Protein AF-A0A2U2J780-F1 (afdb_monomer_lite)

Sequence (118 aa):
MTWINRVLMIPFIITLMLGVIDFGFFYYSALIALLIGPFQFFSFLLTTMYYRKVKKINRGYLVIYGCLVIVYFVYSYLLIGVYELFDRIDLIRIIIWTTPVFLSFFWTYILESIKKEL

Radius of gyration: 15.49 Å; chains: 1; bounding box: 31×30×41 Å

Secondary structure (DSSP, 8-state):
-HHHHHHHHHHHHHHHHHHTT-THHHHHHHHHHHHHHHHHHHHHHHHHHTGGGS-HHHHHHHHHHHHHHHHHHHHHHIIIIIS-TTTT-HHHHHHHHHHHHHHHHHHHHHHHHHHTT-

pLDDT: mean 79.11, std 8.16, range [53.16, 92.44]

Structure (mmCIF, N/CA/C/O backbone):
data_AF-A0A2U2J780-F1
#
_entry.id   AF-A0A2U2J780-F1
#
loop_
_atom_site.group_PDB
_atom_site.id
_atom_site.type_symbol
_atom_site.label_atom_id
_atom_site.label_alt_id
_atom_site.label_comp_id
_atom_site.label_asym_id
_atom_site.label_entity_id
_atom_site.label_seq_id
_a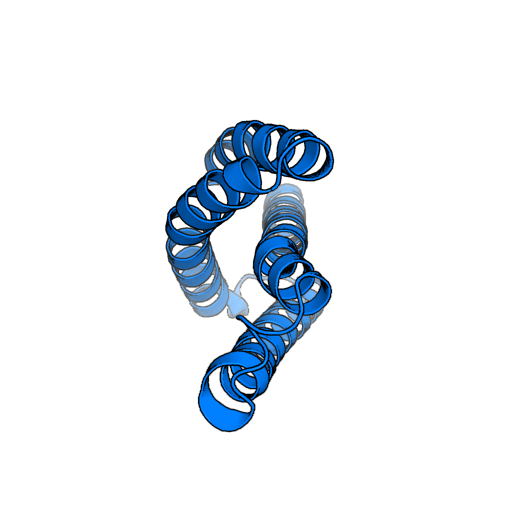tom_site.pdbx_PDB_ins_code
_atom_site.Cartn_x
_atom_site.Cartn_y
_atom_site.Cartn_z
_atom_site.occupancy
_atom_sit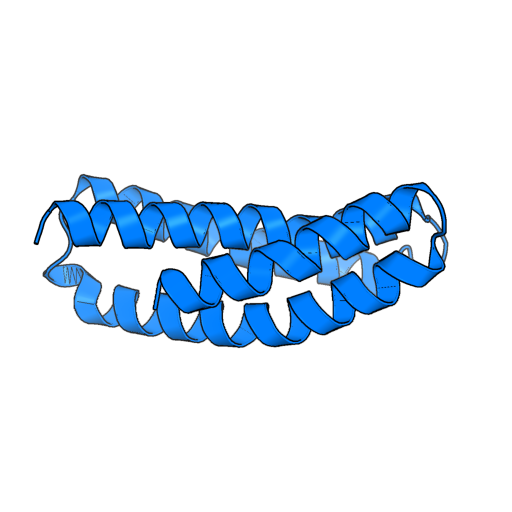e.B_iso_or_equiv
_atom_site.auth_seq_id
_atom_site.auth_comp_id
_atom_site.auth_asym_id
_atom_site.auth_atom_id
_atom_site.pdbx_PDB_model_num
ATOM 1 N N . MET A 1 1 ? 0.678 6.146 15.978 1.00 53.59 1 MET A N 1
ATOM 2 C CA . MET A 1 1 ? 0.443 5.225 14.844 1.00 53.59 1 MET A CA 1
ATOM 3 C C . MET A 1 1 ? -0.096 5.965 13.619 1.00 53.59 1 MET A C 1
ATOM 5 O O . MET A 1 1 ? 0.673 6.159 12.693 1.00 53.59 1 MET A O 1
ATOM 9 N N . THR A 1 2 ? -1.332 6.483 13.613 1.00 60.22 2 THR A N 1
ATOM 10 C CA . THR A 1 2 ? -1.925 7.155 12.426 1.00 60.22 2 THR A CA 1
ATOM 11 C C . THR A 1 2 ? -1.195 8.427 11.973 1.00 60.22 2 THR A C 1
ATOM 13 O O . THR A 1 2 ? -1.074 8.672 10.778 1.00 60.22 2 THR A O 1
ATOM 16 N N . TRP A 1 3 ? -0.644 9.208 12.907 1.00 59.62 3 TRP A N 1
ATOM 17 C CA . TRP A 1 3 ? 0.143 10.410 12.591 1.00 59.62 3 TRP A CA 1
ATOM 18 C C . TRP A 1 3 ? 1.436 10.107 11.820 1.00 59.62 3 TRP A C 1
ATOM 20 O O . TRP A 1 3 ? 1.782 10.851 10.913 1.00 59.62 3 TRP A O 1
ATOM 30 N N . ILE A 1 4 ? 2.106 8.991 12.129 1.00 62.84 4 ILE A N 1
ATOM 31 C CA . ILE A 1 4 ? 3.339 8.569 11.441 1.00 62.84 4 ILE A CA 1
ATOM 32 C C . ILE A 1 4 ? 3.018 8.187 9.993 1.00 62.84 4 ILE A C 1
ATOM 34 O O . ILE A 1 4 ? 3.686 8.663 9.083 1.00 62.84 4 ILE A O 1
ATOM 38 N N . ASN A 1 5 ? 1.934 7.432 9.768 1.00 65.38 5 ASN A N 1
ATOM 39 C CA . ASN A 1 5 ? 1.464 7.134 8.412 1.00 65.38 5 ASN A CA 1
ATOM 40 C C . ASN A 1 5 ? 1.116 8.410 7.634 1.00 65.38 5 ASN A C 1
ATOM 42 O O . ASN A 1 5 ? 1.492 8.526 6.476 1.00 65.38 5 ASN A O 1
ATOM 46 N N . ARG A 1 6 ? 0.437 9.387 8.251 1.00 67.06 6 ARG A N 1
ATOM 47 C CA . ARG A 1 6 ? 0.100 10.658 7.583 1.00 67.06 6 ARG A CA 1
ATOM 48 C C . ARG A 1 6 ? 1.341 11.484 7.241 1.00 67.06 6 ARG A C 1
ATOM 50 O O . ARG A 1 6 ? 1.446 11.957 6.116 1.00 67.06 6 ARG A O 1
ATOM 57 N N . VAL A 1 7 ? 2.282 11.624 8.175 1.00 70.50 7 VAL A N 1
ATOM 58 C CA . VAL A 1 7 ? 3.526 12.382 7.962 1.00 70.50 7 VAL A CA 1
ATOM 59 C C . VAL A 1 7 ? 4.404 11.728 6.901 1.00 70.50 7 VAL A C 1
ATOM 61 O O . VAL A 1 7 ? 4.997 12.447 6.112 1.00 70.50 7 VAL A O 1
ATOM 64 N N . LEU A 1 8 ? 4.453 10.394 6.836 1.00 66.81 8 LEU A N 1
ATOM 65 C CA . LEU A 1 8 ? 5.212 9.670 5.811 1.00 66.81 8 LEU A CA 1
ATOM 66 C C . LEU A 1 8 ? 4.502 9.645 4.448 1.00 66.81 8 LEU A C 1
ATOM 68 O O . LEU A 1 8 ? 5.170 9.661 3.418 1.00 66.81 8 LEU A O 1
ATOM 72 N N . MET A 1 9 ? 3.165 9.668 4.417 1.00 73.06 9 MET A N 1
ATOM 73 C CA . MET A 1 9 ? 2.400 9.741 3.166 1.00 73.06 9 MET A CA 1
ATOM 74 C C . MET A 1 9 ? 2.559 11.086 2.446 1.00 73.06 9 MET A C 1
ATOM 76 O O . MET A 1 9 ? 2.536 11.105 1.225 1.00 73.06 9 MET A O 1
ATOM 80 N N . ILE A 1 10 ? 2.756 12.203 3.151 1.00 80.06 10 ILE A N 1
ATOM 81 C CA . ILE A 1 10 ? 2.913 13.531 2.524 1.00 80.06 10 ILE A CA 1
ATOM 82 C C . ILE A 1 10 ? 4.137 13.617 1.583 1.00 80.06 10 ILE A C 1
ATOM 84 O O . ILE A 1 10 ? 3.938 13.872 0.395 1.00 80.06 10 ILE A O 1
ATOM 88 N N . PRO A 1 11 ? 5.388 13.382 2.034 1.00 77.56 11 PRO A N 1
ATOM 89 C CA . PRO A 1 11 ? 6.560 13.411 1.157 1.00 77.56 11 PRO A CA 1
ATOM 90 C C . PRO A 1 11 ? 6.492 12.315 0.087 1.00 77.56 11 PRO A C 1
ATOM 92 O O . PRO A 1 11 ? 6.964 12.500 -1.033 1.00 77.56 11 PRO A O 1
ATOM 95 N N . PHE A 1 12 ? 5.837 11.197 0.396 1.00 74.38 12 PHE A N 1
ATOM 96 C CA . PHE A 1 12 ? 5.578 10.142 -0.567 1.00 74.38 12 PHE A CA 1
ATOM 97 C C . PHE A 1 12 ? 4.663 10.622 -1.719 1.00 74.38 12 PHE A C 1
ATOM 99 O O . PHE A 1 12 ? 5.000 10.445 -2.884 1.00 74.38 12 PHE A O 1
ATOM 106 N N . ILE A 1 13 ? 3.534 11.279 -1.427 1.00 80.12 13 ILE A N 1
ATOM 107 C CA . ILE A 1 13 ? 2.620 11.811 -2.457 1.00 80.12 13 ILE A CA 1
ATOM 108 C C . ILE A 1 13 ? 3.322 12.884 -3.287 1.00 80.12 13 ILE A C 1
ATOM 110 O O . ILE A 1 13 ? 3.197 12.890 -4.506 1.00 80.12 13 ILE A O 1
ATOM 114 N N . ILE A 1 14 ? 4.095 13.760 -2.638 1.00 84.44 14 ILE A N 1
ATOM 115 C CA . ILE A 1 14 ? 4.855 14.814 -3.318 1.00 84.44 14 ILE A CA 1
ATOM 116 C C . ILE A 1 14 ? 5.842 14.203 -4.319 1.00 84.44 14 ILE A C 1
ATOM 118 O O . ILE A 1 14 ? 5.857 14.601 -5.480 1.00 84.44 14 ILE A O 1
ATOM 122 N N . THR A 1 15 ? 6.629 13.207 -3.901 1.00 82.38 15 THR A N 1
ATOM 123 C CA . THR A 1 15 ? 7.580 12.524 -4.798 1.00 82.38 15 THR A CA 1
ATOM 124 C C . THR A 1 15 ? 6.875 11.781 -5.932 1.00 82.38 15 THR A C 1
ATOM 126 O O . THR A 1 15 ? 7.382 11.767 -7.047 1.00 82.38 15 THR A O 1
ATOM 129 N N . LEU A 1 16 ? 5.671 11.253 -5.698 1.00 78.94 16 LEU A N 1
ATOM 130 C CA . LEU A 1 16 ? 4.887 10.575 -6.729 1.00 78.94 16 LEU A CA 1
ATOM 131 C C . LEU A 1 16 ? 4.319 11.563 -7.760 1.00 78.94 16 LEU A C 1
ATOM 133 O O . LEU A 1 16 ? 4.373 11.297 -8.957 1.00 78.94 16 LEU A O 1
ATOM 137 N N . MET A 1 17 ? 3.839 12.732 -7.319 1.00 83.44 17 MET A N 1
ATOM 138 C CA . MET A 1 17 ? 3.410 13.810 -8.220 1.00 83.44 17 MET A CA 1
ATOM 139 C C . MET A 1 17 ? 4.582 14.361 -9.040 1.00 83.44 17 MET A C 1
ATOM 141 O O . MET A 1 17 ? 4.422 14.614 -10.231 1.00 83.44 17 MET A O 1
ATOM 145 N N . LEU A 1 18 ? 5.766 14.494 -8.434 1.00 85.25 18 LEU A N 1
ATOM 146 C CA . LEU A 1 18 ? 6.994 14.848 -9.153 1.00 85.25 18 LEU A CA 1
ATOM 147 C C . LEU A 1 18 ? 7.432 13.740 -10.123 1.00 85.25 18 LEU A C 1
ATOM 149 O O . LEU A 1 18 ? 7.951 14.052 -11.190 1.00 85.25 18 LEU A O 1
ATOM 153 N N . GLY A 1 19 ? 7.146 12.473 -9.803 1.00 78.38 19 GLY A N 1
ATOM 154 C CA . GLY A 1 19 ? 7.364 11.310 -10.670 1.00 78.38 19 GLY A CA 1
ATOM 155 C C . GLY A 1 19 ? 6.666 11.412 -12.025 1.00 78.38 19 GLY A C 1
ATOM 156 O O . GLY A 1 19 ? 7.187 10.933 -13.027 1.00 78.38 19 GLY A O 1
ATOM 157 N N . VAL A 1 20 ? 5.516 12.092 -12.080 1.00 79.44 20 VAL A N 1
ATOM 158 C CA . VAL A 1 20 ? 4.797 12.366 -13.338 1.00 79.44 20 VAL A CA 1
ATOM 159 C C . VAL A 1 20 ? 5.584 13.319 -14.248 1.00 79.44 20 VAL A C 1
ATOM 161 O O . VAL A 1 20 ? 5.453 13.242 -15.466 1.00 79.44 20 VAL A O 1
ATOM 164 N N . ILE A 1 21 ? 6.388 14.215 -13.668 1.00 83.19 21 ILE A N 1
ATOM 165 C CA . ILE A 1 21 ? 7.194 15.205 -14.397 1.00 83.19 21 ILE A CA 1
ATOM 166 C C . ILE A 1 21 ? 8.554 14.611 -14.776 1.00 83.19 21 ILE A C 1
ATOM 168 O O . ILE A 1 21 ? 9.013 14.796 -15.900 1.00 83.19 21 ILE A O 1
ATOM 172 N N . ASP A 1 22 ? 9.187 13.887 -13.851 1.00 79.88 22 ASP A N 1
ATOM 173 C CA . ASP A 1 22 ? 10.463 13.209 -14.064 1.00 79.88 22 ASP A CA 1
ATOM 174 C C . ASP A 1 22 ? 10.451 11.839 -13.371 1.00 79.88 22 ASP A C 1
ATOM 176 O O . ASP A 1 22 ? 10.335 11.725 -12.146 1.00 79.88 22 ASP A O 1
ATOM 180 N N . PHE A 1 23 ? 10.605 10.789 -14.182 1.00 72.81 23 PHE A N 1
ATOM 181 C CA . PHE A 1 23 ? 10.571 9.395 -13.748 1.00 72.81 23 PHE A CA 1
ATOM 182 C C . PHE A 1 23 ? 11.587 9.068 -12.646 1.00 72.81 23 PHE A C 1
ATOM 184 O O . PHE A 1 23 ? 11.349 8.145 -11.863 1.00 72.81 23 PHE A O 1
ATOM 191 N N . GLY A 1 24 ? 12.685 9.823 -12.535 1.00 75.75 24 GLY A N 1
ATOM 192 C CA . GLY A 1 24 ? 13.662 9.667 -11.459 1.00 75.75 24 GLY A CA 1
ATOM 193 C C . GLY A 1 24 ? 13.049 9.833 -10.066 1.00 75.75 24 GLY A C 1
ATOM 194 O O . GLY A 1 24 ? 13.479 9.172 -9.118 1.00 75.75 24 GLY A O 1
ATOM 195 N N . PHE A 1 25 ? 11.984 10.631 -9.925 1.00 80.69 25 PHE A N 1
ATOM 196 C CA . PHE A 1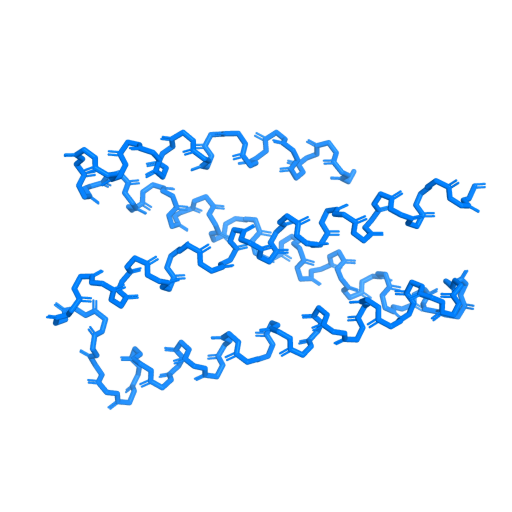 25 ? 11.339 10.836 -8.628 1.00 80.69 25 PHE A CA 1
ATOM 197 C C . PHE A 1 25 ? 10.552 9.630 -8.120 1.00 80.69 25 PHE A C 1
ATOM 199 O O . PHE A 1 25 ? 10.417 9.463 -6.904 1.00 80.69 25 PHE A O 1
ATOM 206 N N . PHE A 1 26 ? 10.118 8.734 -9.009 1.00 73.81 26 PHE A N 1
ATOM 207 C CA . PHE A 1 26 ? 9.464 7.503 -8.583 1.00 73.81 26 PHE A CA 1
ATOM 208 C C . PHE A 1 26 ? 10.397 6.576 -7.790 1.00 73.81 26 PHE A C 1
ATOM 210 O O . PHE A 1 26 ? 9.923 5.829 -6.935 1.00 73.81 26 PHE A O 1
ATOM 217 N N . TYR A 1 27 ? 11.716 6.656 -8.004 1.00 76.38 27 TYR A N 1
ATOM 218 C CA . TYR A 1 27 ? 12.688 5.924 -7.189 1.00 76.38 27 TYR A CA 1
ATOM 219 C C . TYR A 1 27 ? 12.645 6.371 -5.719 1.00 76.38 27 TYR A C 1
ATOM 221 O O . TYR A 1 27 ? 12.642 5.540 -4.808 1.00 76.38 27 TYR A O 1
ATOM 229 N N . TYR A 1 28 ? 12.533 7.680 -5.467 1.00 79.31 28 TYR A N 1
ATOM 230 C CA . TYR A 1 28 ? 12.387 8.205 -4.107 1.00 79.31 28 TYR A CA 1
ATOM 231 C C . TYR A 1 28 ? 11.052 7.802 -3.483 1.00 79.31 28 TYR A C 1
ATOM 233 O O . TYR A 1 28 ? 11.020 7.439 -2.307 1.00 79.31 28 TYR A O 1
ATOM 241 N N . SER A 1 29 ? 9.968 7.787 -4.265 1.00 75.69 29 SER A N 1
ATOM 242 C CA . SER A 1 29 ? 8.700 7.218 -3.806 1.00 75.69 29 SER A CA 1
ATOM 243 C C . SER A 1 29 ? 8.891 5.755 -3.403 1.00 75.69 29 SER A C 1
ATOM 245 O O . SER A 1 29 ? 8.570 5.393 -2.276 1.00 75.69 29 SER A O 1
ATOM 247 N N . ALA A 1 30 ? 9.509 4.926 -4.246 1.00 72.06 30 ALA A N 1
ATOM 248 C CA . ALA A 1 30 ? 9.756 3.518 -3.940 1.00 72.06 30 ALA A CA 1
ATOM 249 C C . ALA A 1 30 ? 10.558 3.318 -2.638 1.00 72.06 30 ALA A C 1
ATOM 251 O O . ALA A 1 30 ? 10.185 2.477 -1.818 1.00 72.06 30 ALA A O 1
ATOM 252 N N . LEU A 1 31 ? 11.595 4.128 -2.390 1.00 77.38 31 LEU A N 1
ATOM 253 C CA . LEU A 1 31 ? 12.359 4.103 -1.133 1.00 77.38 31 LEU A CA 1
ATOM 254 C C . LEU A 1 31 ? 11.495 4.428 0.091 1.00 77.38 31 LEU A C 1
ATOM 256 O O . LEU A 1 31 ? 11.595 3.767 1.126 1.00 77.38 31 LEU A O 1
ATOM 260 N N . ILE A 1 32 ? 10.623 5.428 -0.016 1.00 77.12 32 ILE A N 1
ATOM 261 C CA . ILE A 1 32 ? 9.722 5.794 1.079 1.00 77.12 32 ILE A CA 1
ATOM 262 C C . ILE A 1 32 ? 8.664 4.693 1.289 1.00 77.12 32 ILE A C 1
ATOM 264 O O . ILE A 1 32 ? 8.382 4.326 2.431 1.00 77.12 32 ILE A O 1
ATOM 268 N N . ALA A 1 33 ? 8.125 4.095 0.219 1.00 72.81 33 ALA A N 1
ATOM 269 C CA . ALA A 1 33 ? 7.220 2.944 0.316 1.00 72.81 33 ALA A CA 1
ATOM 270 C C . ALA A 1 33 ? 7.888 1.730 0.976 1.00 72.81 33 ALA A C 1
ATOM 272 O O . ALA A 1 33 ? 7.239 1.041 1.764 1.00 72.81 33 ALA A O 1
ATOM 273 N N . LEU A 1 34 ? 9.176 1.493 0.714 1.00 72.81 34 LEU A N 1
ATOM 274 C CA . LEU A 1 34 ? 9.948 0.424 1.349 1.00 72.81 34 LEU A CA 1
ATOM 275 C C . LEU A 1 34 ? 10.042 0.604 2.872 1.00 72.81 34 LEU A C 1
ATOM 277 O O . LEU A 1 34 ? 10.038 -0.381 3.601 1.00 72.81 34 LEU A O 1
ATOM 281 N N . LEU A 1 35 ? 10.092 1.841 3.371 1.00 74.31 35 LEU A N 1
ATOM 282 C CA . LEU A 1 35 ? 10.076 2.132 4.810 1.00 74.31 35 LEU A CA 1
ATOM 283 C C . LEU A 1 35 ? 8.671 1.995 5.416 1.00 74.31 35 LEU A C 1
ATOM 285 O O . LEU A 1 35 ? 8.513 1.493 6.530 1.00 74.31 35 LEU A O 1
ATOM 289 N N . ILE A 1 36 ? 7.640 2.422 4.684 1.00 75.44 36 ILE A 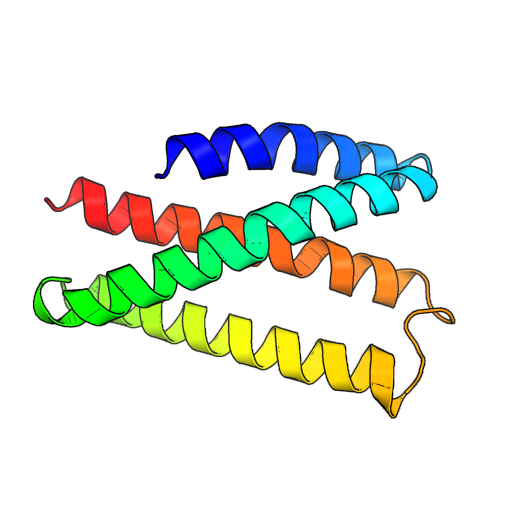N 1
ATOM 290 C CA . ILE A 1 36 ? 6.244 2.391 5.144 1.00 75.44 36 ILE A CA 1
ATOM 291 C C . ILE A 1 36 ? 5.697 0.955 5.176 1.00 75.44 36 ILE A C 1
ATOM 293 O O . ILE A 1 36 ? 5.007 0.580 6.125 1.00 75.44 36 ILE A O 1
ATOM 297 N N . GLY A 1 37 ? 6.008 0.142 4.166 1.00 74.06 37 GLY A N 1
ATOM 298 C CA . GLY A 1 37 ? 5.453 -1.202 3.986 1.00 74.06 37 GLY A CA 1
ATOM 299 C C . GLY A 1 37 ? 5.644 -2.125 5.198 1.00 74.06 37 GLY A C 1
ATOM 300 O O . GLY A 1 37 ? 4.651 -2.628 5.728 1.00 74.06 37 GLY A O 1
ATOM 301 N N . PRO A 1 38 ? 6.877 -2.318 5.705 1.00 75.88 38 PRO A N 1
ATOM 302 C CA . PRO A 1 38 ? 7.137 -3.126 6.892 1.00 75.88 38 PRO A CA 1
ATOM 303 C C . PRO A 1 38 ? 6.392 -2.605 8.120 1.00 75.88 38 PRO A C 1
ATOM 305 O O . PRO A 1 38 ? 5.762 -3.385 8.832 1.00 75.88 38 PRO A O 1
ATOM 308 N N . PHE A 1 39 ? 6.394 -1.288 8.348 1.00 75.69 39 PHE A N 1
ATOM 309 C CA . PHE A 1 39 ? 5.665 -0.682 9.464 1.00 75.69 39 PHE A CA 1
ATOM 310 C C . PHE A 1 39 ? 4.163 -0.988 9.397 1.00 75.69 39 PHE A C 1
ATOM 312 O O . PHE A 1 39 ? 3.544 -1.335 10.405 1.00 75.69 39 PHE A O 1
ATOM 319 N N . GLN A 1 40 ? 3.573 -0.921 8.204 1.00 75.31 40 GLN A N 1
ATOM 320 C CA . GLN A 1 40 ? 2.164 -1.246 7.997 1.00 75.31 40 GLN A CA 1
ATOM 321 C C . GLN A 1 40 ? 1.869 -2.726 8.159 1.00 75.31 40 GLN A C 1
ATOM 323 O O . GLN A 1 40 ? 0.858 -3.074 8.764 1.00 75.31 40 GLN A O 1
ATOM 328 N N . PHE A 1 41 ? 2.759 -3.590 7.686 1.00 77.81 41 PHE A N 1
ATOM 329 C CA . PHE A 1 41 ? 2.639 -5.026 7.881 1.00 77.81 41 PHE A CA 1
ATOM 330 C C . PHE A 1 41 ? 2.677 -5.399 9.370 1.00 77.81 41 PHE A C 1
ATOM 332 O O . PHE A 1 41 ? 1.792 -6.105 9.852 1.00 77.81 41 PHE A O 1
ATOM 339 N N . PHE A 1 42 ? 3.624 -4.848 10.137 1.00 78.31 42 PHE A N 1
ATOM 340 C CA . PHE A 1 42 ? 3.680 -5.041 11.589 1.00 78.31 42 PHE A CA 1
ATOM 341 C C . PHE A 1 42 ? 2.451 -4.469 12.300 1.00 78.31 42 PHE A C 1
ATOM 343 O O . PHE A 1 42 ? 1.886 -5.121 13.180 1.00 78.31 42 PHE A O 1
ATOM 350 N N . SER A 1 43 ? 1.995 -3.277 11.906 1.00 78.44 43 SER A N 1
ATOM 351 C CA . SER A 1 43 ? 0.771 -2.685 12.447 1.00 78.44 43 SER A CA 1
ATOM 352 C C . SER A 1 43 ? -0.445 -3.570 12.174 1.00 78.44 43 SER A C 1
ATOM 354 O O . SER A 1 43 ? -1.262 -3.756 13.073 1.00 78.44 43 SER A O 1
ATOM 356 N N . PHE A 1 44 ? -0.560 -4.126 10.968 1.00 81.62 44 PHE A N 1
ATOM 357 C CA . PHE A 1 44 ? -1.623 -5.051 10.596 1.00 81.62 44 PHE A CA 1
ATOM 358 C C . PHE A 1 44 ? -1.575 -6.328 11.433 1.00 81.62 44 PHE A C 1
ATOM 360 O O . PHE A 1 44 ? -2.594 -6.715 12.006 1.00 81.62 44 PHE A O 1
ATOM 367 N N . LEU A 1 45 ? -0.401 -6.946 11.586 1.00 80.12 45 LEU A N 1
ATOM 368 C CA . LEU A 1 45 ? -0.225 -8.134 12.423 1.00 80.12 45 LEU A CA 1
ATOM 369 C C . LEU A 1 45 ? -0.657 -7.881 13.869 1.00 80.12 45 LEU A C 1
ATOM 371 O O . LEU A 1 45 ? -1.461 -8.644 14.403 1.00 80.12 45 LEU A O 1
ATOM 375 N N . LEU A 1 46 ? -0.206 -6.779 14.478 1.00 80.75 46 LEU A N 1
ATOM 376 C CA . LEU A 1 46 ? -0.606 -6.404 15.836 1.00 80.75 46 LEU A CA 1
ATOM 377 C C . LEU A 1 46 ? -2.126 -6.250 15.945 1.00 80.7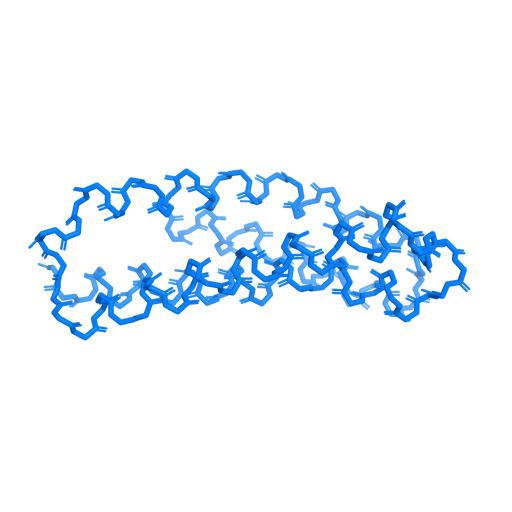5 46 LEU A C 1
ATOM 379 O O . LEU A 1 46 ? -2.745 -6.847 16.825 1.00 80.75 46 LEU A O 1
ATOM 383 N N . THR A 1 47 ? -2.761 -5.511 15.031 1.00 79.31 47 THR A N 1
ATOM 384 C CA . THR A 1 47 ? -4.224 -5.353 15.026 1.00 79.31 47 THR A CA 1
ATOM 385 C C . THR A 1 47 ? -4.948 -6.692 14.851 1.00 79.31 47 THR A C 1
ATOM 387 O O . THR A 1 47 ? -5.977 -6.921 15.487 1.00 79.31 47 THR A O 1
ATOM 390 N N . THR A 1 48 ? -4.387 -7.605 14.058 1.00 76.69 48 THR A N 1
ATOM 391 C CA . THR A 1 48 ? -4.933 -8.952 13.851 1.00 76.69 48 THR A CA 1
ATOM 392 C C . THR A 1 48 ? -4.791 -9.826 15.104 1.00 76.69 48 THR A C 1
ATOM 394 O O . THR A 1 48 ? -5.690 -10.602 15.416 1.00 76.69 48 THR A O 1
ATOM 397 N N . MET A 1 49 ? -3.743 -9.659 15.916 1.00 78.69 49 MET A N 1
ATOM 398 C CA . MET A 1 49 ? -3.657 -10.329 17.225 1.00 78.69 49 MET A CA 1
ATOM 399 C C . MET A 1 49 ? -4.737 -9.830 18.201 1.00 78.69 49 MET A C 1
ATOM 401 O O . MET A 1 49 ? -5.284 -10.607 18.984 1.00 78.69 49 MET A O 1
ATOM 405 N N . TYR A 1 50 ? -5.125 -8.553 18.110 1.00 74.44 50 TYR A N 1
ATOM 406 C CA . TYR A 1 50 ? -6.229 -7.968 18.884 1.00 74.44 50 TYR A CA 1
ATOM 407 C C . TYR A 1 50 ? -7.614 -8.130 18.228 1.00 74.44 50 TYR A C 1
ATOM 409 O O . TYR A 1 50 ? -8.597 -7.563 18.712 1.00 74.44 50 TYR A O 1
ATOM 417 N N . TYR A 1 51 ? -7.739 -8.954 17.181 1.00 69.06 51 TYR A N 1
ATOM 418 C CA . TYR A 1 51 ? -8.949 -9.122 16.363 1.00 69.06 51 TYR A CA 1
ATOM 419 C C . TYR A 1 51 ? -10.227 -9.423 17.161 1.00 69.06 51 TYR A C 1
ATOM 421 O O . TYR A 1 51 ? -11.316 -8.968 16.801 1.00 69.06 51 TYR A O 1
ATOM 429 N N . ARG A 1 52 ? -10.117 -10.130 18.297 1.00 65.38 52 ARG A N 1
ATOM 430 C CA . ARG A 1 52 ? -11.267 -10.424 19.176 1.00 65.38 52 ARG A CA 1
ATOM 431 C C . ARG A 1 52 ? -11.916 -9.166 19.768 1.00 65.38 52 ARG A C 1
ATOM 433 O O . ARG A 1 52 ? -13.124 -9.184 19.985 1.00 65.38 52 ARG A O 1
ATOM 440 N N . LYS A 1 53 ? -11.154 -8.087 19.979 1.00 67.62 53 LYS A N 1
ATOM 441 C CA . LYS A 1 53 ? -11.646 -6.806 20.520 1.00 67.62 53 LYS A CA 1
ATOM 442 C C . LYS A 1 53 ? -12.208 -5.863 19.446 1.00 67.62 53 LYS A C 1
ATOM 444 O O . LYS A 1 53 ? -12.839 -4.871 19.783 1.00 67.62 53 LYS A O 1
ATOM 449 N N . VAL A 1 54 ? -12.011 -6.172 18.163 1.00 71.69 54 VAL A N 1
ATOM 450 C CA . VAL A 1 54 ? -12.480 -5.353 17.034 1.00 71.69 54 VAL A CA 1
ATOM 451 C C . VAL A 1 54 ? -13.931 -5.714 16.683 1.00 71.69 54 VAL A C 1
ATOM 453 O O . VAL A 1 54 ? -14.274 -6.901 16.635 1.00 71.69 54 VAL A O 1
ATOM 456 N N . LYS A 1 55 ? -14.792 -4.717 16.421 1.00 71.56 55 LYS A N 1
ATOM 457 C CA . LYS A 1 55 ? -16.192 -4.929 15.998 1.00 71.56 55 LYS A CA 1
ATOM 458 C C . LYS A 1 55 ? -16.294 -5.663 14.656 1.00 71.56 55 LYS A C 1
ATOM 460 O O . LYS A 1 55 ? -15.427 -5.549 13.795 1.00 71.56 55 LYS A O 1
ATOM 465 N N . LYS A 1 56 ? -17.410 -6.371 14.449 1.00 70.69 56 LYS A N 1
ATOM 466 C CA . LYS A 1 56 ? -17.666 -7.242 13.283 1.00 70.69 56 LYS A CA 1
ATOM 467 C C . LYS A 1 56 ? -17.513 -6.539 11.920 1.00 70.69 56 LYS A C 1
ATOM 469 O O . LYS A 1 56 ? -16.978 -7.150 11.005 1.00 70.69 56 LYS A O 1
ATOM 474 N N . ILE A 1 57 ? -17.914 -5.267 11.804 1.00 70.31 57 ILE A N 1
ATOM 475 C CA . ILE A 1 57 ? -17.754 -4.459 10.576 1.00 70.31 57 ILE A CA 1
ATOM 476 C C . ILE A 1 57 ? -16.275 -4.196 10.255 1.00 70.31 57 ILE A C 1
ATOM 478 O O . ILE A 1 57 ? -15.830 -4.447 9.139 1.00 70.31 57 ILE A O 1
ATOM 482 N N . ASN A 1 58 ? -15.482 -3.794 11.250 1.00 76.44 58 ASN A N 1
ATOM 483 C CA . ASN A 1 58 ? -14.053 -3.519 11.070 1.00 76.44 58 ASN A CA 1
ATOM 484 C C . ASN A 1 58 ? -13.231 -4.793 10.803 1.00 76.44 58 ASN A C 1
ATOM 486 O O . ASN A 1 58 ? -12.190 -4.734 10.152 1.00 76.44 58 ASN A O 1
ATOM 490 N N . ARG A 1 59 ? -13.729 -5.964 11.224 1.00 78.50 59 ARG A N 1
ATOM 491 C CA . ARG A 1 59 ? -13.141 -7.264 10.862 1.00 78.50 59 ARG A CA 1
ATOM 492 C C . ARG A 1 59 ? -13.214 -7.547 9.361 1.00 78.50 59 ARG A C 1
ATOM 494 O O . ARG A 1 59 ? -12.254 -8.076 8.815 1.00 78.50 59 ARG A O 1
ATOM 501 N N . GLY A 1 60 ? -14.312 -7.173 8.700 1.00 82.94 60 GLY A N 1
ATOM 502 C CA . GLY A 1 60 ? -14.451 -7.329 7.249 1.00 82.94 60 GLY A CA 1
ATOM 503 C C . GLY A 1 60 ? -13.380 -6.542 6.494 1.00 82.94 60 GLY A C 1
ATOM 504 O O . GLY A 1 60 ? -12.681 -7.103 5.654 1.00 82.94 60 GLY A O 1
ATOM 505 N N . TYR A 1 61 ? -13.173 -5.276 6.868 1.00 86.06 61 TYR A N 1
ATOM 506 C CA . TYR A 1 61 ? -12.129 -4.442 6.267 1.00 86.06 61 TYR A CA 1
ATOM 507 C C . TYR A 1 61 ? -10.712 -4.979 6.511 1.00 86.06 61 TYR A C 1
ATOM 509 O O . TYR A 1 61 ? -9.892 -4.942 5.599 1.00 86.06 61 TYR A O 1
ATOM 517 N N . LEU A 1 62 ? -10.434 -5.535 7.697 1.00 86.44 62 LEU A N 1
ATOM 518 C CA . LEU A 1 62 ? -9.157 -6.200 7.992 1.00 86.44 62 LEU A CA 1
ATOM 519 C C . LEU A 1 62 ? -8.890 -7.391 7.060 1.00 86.44 62 LEU A C 1
ATOM 521 O O . LEU A 1 62 ? -7.783 -7.525 6.544 1.00 86.44 62 LEU A O 1
ATOM 525 N N . VAL A 1 63 ? -9.898 -8.236 6.823 1.00 86.31 63 VAL A N 1
ATOM 526 C CA . VAL A 1 63 ? -9.772 -9.389 5.915 1.00 86.31 63 VAL A CA 1
ATOM 527 C C . VAL A 1 63 ? -9.561 -8.925 4.474 1.00 86.31 63 VAL A C 1
ATOM 529 O O . VAL A 1 63 ? -8.649 -9.413 3.813 1.00 86.31 63 VAL A O 1
ATOM 532 N N . ILE A 1 64 ? -10.344 -7.945 4.008 1.00 90.69 64 ILE A N 1
ATOM 533 C CA . ILE A 1 64 ? -10.200 -7.371 2.661 1.00 90.69 64 ILE A CA 1
ATOM 534 C C . ILE A 1 64 ? -8.791 -6.801 2.474 1.00 90.69 64 ILE A C 1
ATOM 536 O O . ILE A 1 64 ? -8.140 -7.099 1.476 1.00 90.69 64 ILE A O 1
ATOM 540 N N . TYR A 1 65 ? -8.296 -6.029 3.446 1.00 90.19 65 TYR A N 1
ATOM 541 C CA . TYR A 1 65 ? -6.942 -5.484 3.409 1.00 90.19 65 TYR A CA 1
ATOM 542 C C . TYR A 1 65 ? -5.886 -6.591 3.316 1.00 90.19 65 TYR A C 1
ATOM 544 O O . TYR A 1 65 ? -5.030 -6.545 2.436 1.00 90.19 65 TYR A O 1
ATOM 552 N N . GLY A 1 66 ? -5.979 -7.620 4.165 1.00 87.69 66 GLY A N 1
ATOM 553 C CA . GLY A 1 66 ? -5.063 -8.762 4.129 1.00 87.69 66 GLY A CA 1
ATOM 554 C C . GLY A 1 66 ? -5.059 -9.478 2.774 1.00 87.69 66 GLY A C 1
ATOM 555 O O . GLY A 1 66 ? -3.991 -9.746 2.225 1.00 87.69 66 GLY A O 1
ATOM 556 N N . CYS A 1 67 ? -6.235 -9.724 2.190 1.00 91.12 67 CYS A N 1
ATOM 557 C CA . CYS A 1 67 ? -6.351 -10.308 0.853 1.00 91.12 67 CYS A CA 1
ATOM 558 C C . CYS A 1 67 ? -5.708 -9.427 -0.225 1.00 91.12 67 CYS A C 1
ATOM 560 O O . CYS A 1 67 ? -4.964 -9.944 -1.054 1.00 91.12 67 CYS A O 1
ATOM 562 N N . LEU A 1 68 ? -5.944 -8.111 -0.205 1.00 92.12 68 LEU A N 1
ATOM 563 C CA . LEU A 1 68 ? -5.344 -7.183 -1.169 1.00 92.12 68 LEU A CA 1
ATOM 564 C C . LEU A 1 68 ? -3.814 -7.168 -1.080 1.00 92.12 68 LEU A C 1
ATOM 566 O O . LEU A 1 68 ? -3.146 -7.156 -2.111 1.00 92.12 68 LEU A O 1
ATOM 570 N N . VAL A 1 69 ? -3.255 -7.220 0.133 1.00 88.62 69 VAL A N 1
ATOM 571 C CA . VAL A 1 69 ? -1.801 -7.303 0.338 1.00 88.62 69 VAL A CA 1
ATOM 572 C C . VAL A 1 69 ? -1.238 -8.598 -0.254 1.00 88.62 69 VAL A C 1
ATOM 574 O O . VAL A 1 69 ? -0.238 -8.553 -0.969 1.00 88.62 69 VAL A O 1
ATOM 577 N N . ILE A 1 70 ? -1.887 -9.744 -0.018 1.00 89.75 70 ILE A N 1
ATOM 578 C CA . ILE A 1 70 ? -1.465 -11.031 -0.598 1.00 89.75 70 ILE A CA 1
ATOM 579 C C . ILE A 1 70 ? -1.510 -10.972 -2.129 1.00 89.75 70 ILE A C 1
ATOM 581 O O . ILE A 1 70 ? -0.536 -11.337 -2.784 1.00 89.75 70 ILE A O 1
ATOM 585 N N . VAL A 1 71 ? -2.610 -10.474 -2.702 1.00 92.44 71 VAL A N 1
ATOM 586 C CA . VAL A 1 71 ? -2.766 -10.324 -4.157 1.00 92.44 71 VAL A CA 1
ATOM 587 C C . VAL A 1 71 ? -1.680 -9.418 -4.734 1.00 92.44 71 VAL A C 1
ATOM 589 O O . VAL A 1 71 ? -1.083 -9.770 -5.748 1.00 92.44 71 VAL A O 1
ATOM 592 N N . TYR A 1 72 ? -1.372 -8.299 -4.073 1.00 90.12 72 TYR A N 1
ATOM 593 C CA . TYR A 1 72 ? -0.294 -7.401 -4.484 1.00 90.12 72 TYR A CA 1
ATOM 594 C C . TYR A 1 72 ? 1.060 -8.118 -4.541 1.00 90.12 72 TYR A C 1
ATOM 596 O O . TYR A 1 72 ? 1.764 -7.993 -5.543 1.00 90.12 72 TYR A O 1
ATOM 604 N N . PHE A 1 73 ? 1.421 -8.895 -3.515 1.00 88.25 73 PHE A N 1
ATOM 605 C CA . PHE A 1 73 ? 2.689 -9.630 -3.507 1.00 88.25 73 PHE A CA 1
ATOM 606 C C . PHE A 1 73 ? 2.745 -10.706 -4.590 1.00 88.25 73 PHE A C 1
ATOM 608 O O . PHE A 1 73 ? 3.753 -10.806 -5.287 1.00 88.25 73 PHE A O 1
ATOM 615 N N . VAL A 1 74 ? 1.668 -11.475 -4.772 1.00 90.50 74 VAL A N 1
ATOM 616 C CA . VAL A 1 74 ? 1.596 -12.513 -5.811 1.00 90.50 74 VAL A CA 1
ATOM 617 C C . VAL A 1 74 ? 1.718 -11.893 -7.202 1.00 90.50 74 VAL A C 1
ATOM 619 O O . VAL A 1 74 ? 2.537 -12.334 -8.003 1.00 90.50 74 VAL A O 1
ATOM 622 N N . TYR A 1 75 ? 0.949 -10.841 -7.486 1.00 90.38 75 TYR A N 1
ATOM 623 C CA . TYR A 1 75 ? 0.991 -10.154 -8.775 1.00 90.38 75 TYR A CA 1
ATOM 624 C C . TYR A 1 75 ? 2.356 -9.507 -9.035 1.00 90.38 75 TYR A C 1
ATOM 626 O O . TYR A 1 75 ? 2.917 -9.673 -10.116 1.00 90.38 75 TYR A O 1
ATOM 634 N N . SER A 1 76 ? 2.934 -8.839 -8.033 1.00 87.88 76 SER A N 1
ATOM 635 C CA . SER A 1 76 ? 4.267 -8.233 -8.149 1.00 87.88 76 SER A CA 1
ATOM 636 C C . SER A 1 76 ? 5.342 -9.289 -8.401 1.00 87.88 76 SER A C 1
ATOM 638 O O . SER A 1 76 ? 6.199 -9.091 -9.257 1.00 87.88 76 SER A O 1
ATOM 640 N N . TYR A 1 77 ? 5.276 -10.435 -7.715 1.00 87.44 77 TYR A N 1
ATOM 641 C CA . TYR A 1 77 ? 6.190 -11.554 -7.942 1.00 87.44 77 TYR A CA 1
ATOM 642 C C . TYR A 1 77 ? 6.080 -12.108 -9.366 1.00 87.44 77 TYR A C 1
ATOM 644 O O . TYR A 1 77 ? 7.101 -12.305 -10.020 1.00 87.44 77 TYR A O 1
ATOM 652 N N . LEU A 1 78 ? 4.860 -12.311 -9.873 1.00 89.50 78 LEU A N 1
ATOM 653 C CA . LEU A 1 78 ? 4.654 -12.777 -11.246 1.00 89.50 78 LEU A CA 1
ATOM 654 C C . LEU A 1 78 ? 5.242 -11.786 -12.257 1.00 89.50 78 LEU A C 1
ATOM 656 O O . LEU A 1 78 ? 5.996 -12.178 -13.142 1.00 89.50 78 LEU A O 1
ATOM 660 N N . LEU A 1 79 ? 4.941 -10.497 -12.116 1.00 88.94 79 LEU A N 1
ATOM 661 C CA . LEU A 1 79 ? 5.396 -9.488 -13.070 1.00 88.94 79 LEU A CA 1
ATOM 662 C C . LEU A 1 79 ? 6.904 -9.234 -13.042 1.00 88.94 79 LEU A C 1
ATOM 664 O O . LEU A 1 79 ? 7.500 -9.050 -14.102 1.00 88.94 79 LEU A O 1
ATOM 668 N N . ILE A 1 80 ? 7.506 -9.183 -11.851 1.00 87.50 80 ILE A N 1
ATOM 669 C CA . ILE A 1 80 ? 8.936 -8.899 -11.686 1.00 87.50 80 ILE A CA 1
ATOM 670 C C . ILE A 1 80 ? 9.753 -10.167 -11.939 1.00 87.50 80 ILE A C 1
ATOM 672 O O . ILE A 1 80 ? 10.698 -10.137 -12.717 1.00 87.50 80 ILE A O 1
ATOM 676 N N . GLY A 1 81 ? 9.400 -11.270 -11.277 1.00 81.75 81 GLY A N 1
ATOM 677 C CA . GLY A 1 81 ? 10.227 -12.473 -11.220 1.00 81.75 81 GLY A CA 1
ATOM 678 C C . GLY A 1 81 ? 9.961 -13.491 -12.325 1.00 81.75 81 GLY A C 1
ATOM 679 O O . GLY A 1 81 ? 10.894 -14.163 -12.744 1.00 81.75 81 GLY A O 1
ATOM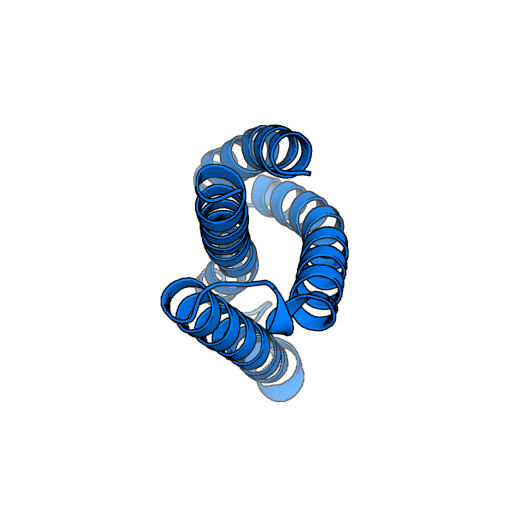 680 N N . VAL A 1 82 ? 8.716 -13.627 -12.794 1.00 88.69 82 VAL A N 1
ATOM 681 C CA . VAL A 1 82 ? 8.364 -14.638 -13.812 1.00 88.69 82 VAL A CA 1
ATOM 682 C C . VAL A 1 82 ? 8.379 -14.042 -15.214 1.00 88.69 82 VAL A C 1
ATOM 684 O O . VAL A 1 82 ? 8.919 -14.648 -16.133 1.00 88.69 82 VAL A O 1
ATOM 687 N N . TYR A 1 83 ? 7.784 -12.861 -15.383 1.00 88.25 83 TYR A N 1
ATOM 688 C CA . TYR A 1 83 ? 7.644 -12.237 -16.699 1.00 88.25 83 TYR A CA 1
ATOM 689 C C . TYR A 1 83 ? 8.699 -11.164 -17.005 1.00 88.25 83 TYR A C 1
ATOM 691 O O . TYR A 1 83 ? 8.746 -10.689 -18.138 1.00 88.25 83 TYR A O 1
ATOM 699 N N . GLU A 1 84 ? 9.523 -10.765 -16.026 1.00 87.81 84 GLU A N 1
ATOM 700 C CA . GLU A 1 84 ? 10.557 -9.721 -16.171 1.00 87.81 84 GLU A CA 1
ATOM 701 C C . GLU A 1 84 ? 10.032 -8.414 -16.802 1.00 87.81 84 GLU A C 1
ATOM 703 O O . GLU A 1 84 ? 10.738 -7.700 -17.519 1.00 87.81 84 GLU A O 1
ATOM 708 N N . LEU A 1 85 ? 8.756 -8.092 -16.574 1.00 85.44 85 LEU A N 1
ATOM 709 C CA . LEU A 1 85 ? 8.091 -6.961 -17.228 1.00 85.44 85 LEU A CA 1
ATOM 710 C C . LEU A 1 85 ? 8.393 -5.626 -16.549 1.00 85.44 85 LEU A C 1
ATOM 712 O O . LEU A 1 85 ? 8.141 -4.571 -17.128 1.00 85.44 85 LEU A O 1
ATOM 716 N N . PHE A 1 86 ? 8.940 -5.672 -15.336 1.00 80.12 86 PHE A N 1
ATOM 717 C CA . PHE A 1 86 ? 9.220 -4.498 -14.516 1.00 80.12 86 PHE A CA 1
ATOM 718 C C . PHE A 1 86 ? 10.160 -3.489 -15.186 1.00 80.12 86 PHE A C 1
ATOM 720 O O . PHE A 1 86 ? 9.960 -2.281 -15.050 1.00 80.12 86 PHE A O 1
ATOM 727 N N . ASP A 1 87 ? 11.148 -3.979 -15.937 1.00 78.94 87 ASP A N 1
ATOM 728 C CA . ASP A 1 87 ? 12.119 -3.137 -16.641 1.00 78.94 87 ASP A CA 1
ATOM 729 C C . ASP A 1 87 ? 11.770 -2.881 -18.105 1.00 78.94 87 ASP A C 1
ATOM 731 O O . ASP A 1 87 ? 12.378 -2.030 -18.748 1.00 78.94 87 ASP A O 1
ATOM 735 N N . ARG A 1 88 ? 10.773 -3.597 -18.629 1.00 82.44 88 ARG A N 1
ATOM 736 C CA . ARG A 1 88 ? 10.362 -3.509 -20.034 1.00 82.44 88 ARG A CA 1
ATOM 737 C C . ARG A 1 88 ? 9.182 -2.569 -20.245 1.00 82.44 88 ARG A C 1
ATOM 739 O O . ARG A 1 88 ? 9.001 -2.072 -21.351 1.00 82.44 88 ARG A O 1
ATOM 746 N N . ILE A 1 89 ? 8.350 -2.377 -19.220 1.00 86.12 89 ILE A N 1
ATOM 747 C CA . ILE A 1 89 ? 7.091 -1.638 -19.330 1.00 86.12 89 ILE A CA 1
ATOM 748 C C . ILE A 1 89 ? 6.981 -0.634 -18.182 1.00 86.12 89 ILE A C 1
ATOM 750 O O . ILE A 1 89 ? 6.648 -0.989 -17.049 1.00 86.12 89 ILE A O 1
ATOM 754 N N . ASP A 1 90 ? 7.167 0.648 -18.500 1.00 80.50 90 ASP A N 1
ATOM 755 C CA . ASP A 1 90 ? 7.091 1.746 -17.526 1.00 80.50 90 ASP A CA 1
ATOM 756 C C . ASP A 1 90 ? 5.746 1.797 -16.792 1.00 80.50 90 ASP A C 1
ATOM 758 O O . ASP A 1 90 ? 5.686 2.072 -15.594 1.00 80.50 90 ASP A O 1
ATOM 762 N N . LEU A 1 91 ? 4.652 1.456 -17.480 1.00 82.25 91 LEU A N 1
ATOM 763 C CA . LEU A 1 91 ? 3.318 1.401 -16.882 1.00 82.25 91 LEU A CA 1
ATOM 764 C C . LEU A 1 91 ? 3.233 0.356 -15.758 1.00 82.25 91 LEU A C 1
ATOM 766 O O . LEU A 1 91 ? 2.616 0.610 -14.725 1.00 82.25 91 LEU A O 1
ATOM 770 N N . ILE A 1 92 ? 3.889 -0.797 -15.916 1.00 84.56 92 ILE A N 1
ATOM 771 C CA . ILE A 1 92 ? 3.942 -1.832 -14.874 1.00 84.56 92 ILE A CA 1
ATOM 772 C C . ILE A 1 92 ? 4.747 -1.340 -13.675 1.00 84.56 92 ILE A C 1
ATOM 774 O O . ILE A 1 92 ? 4.320 -1.519 -12.533 1.00 84.56 92 ILE A O 1
ATOM 778 N N . ARG A 1 93 ? 5.873 -0.676 -13.932 1.00 81.50 93 ARG A N 1
ATOM 779 C CA . ARG A 1 93 ? 6.705 -0.072 -12.893 1.00 81.50 93 ARG A CA 1
ATOM 780 C C . ARG A 1 93 ? 5.916 0.954 -12.073 1.00 81.50 93 ARG A C 1
ATOM 782 O O . ARG A 1 93 ? 5.914 0.881 -10.845 1.00 81.50 93 ARG A O 1
ATOM 789 N N . ILE A 1 94 ? 5.160 1.831 -12.739 1.00 80.69 94 ILE A N 1
ATOM 790 C CA . ILE A 1 94 ? 4.264 2.797 -12.086 1.00 80.69 94 ILE A CA 1
ATOM 791 C C . ILE A 1 94 ? 3.201 2.081 -11.243 1.00 80.69 94 ILE A C 1
ATOM 793 O O . ILE A 1 94 ? 3.003 2.443 -10.084 1.00 80.69 94 ILE A O 1
ATOM 797 N N . ILE A 1 95 ? 2.524 1.054 -11.773 1.00 84.56 95 ILE A N 1
ATOM 798 C CA . ILE A 1 95 ? 1.495 0.306 -11.026 1.00 84.56 95 ILE A CA 1
ATOM 799 C C . ILE A 1 95 ? 2.086 -0.325 -9.762 1.00 84.56 95 ILE A C 1
ATOM 801 O O . ILE A 1 95 ? 1.520 -0.188 -8.675 1.00 84.56 95 ILE A O 1
ATOM 805 N N . ILE A 1 96 ? 3.233 -0.992 -9.878 1.00 84.31 96 ILE A N 1
ATOM 806 C CA . ILE A 1 96 ? 3.871 -1.673 -8.747 1.00 84.31 96 ILE A CA 1
ATOM 807 C C . ILE A 1 96 ? 4.297 -0.667 -7.677 1.00 84.31 96 ILE A C 1
ATOM 809 O O . ILE A 1 96 ? 4.072 -0.906 -6.494 1.00 84.31 96 ILE A O 1
ATOM 813 N N . TRP A 1 97 ? 4.838 0.487 -8.064 1.00 80.25 97 TRP A N 1
ATOM 814 C CA . TRP A 1 97 ? 5.260 1.512 -7.108 1.00 80.25 97 TRP A CA 1
ATOM 815 C C . TRP A 1 97 ? 4.103 2.304 -6.485 1.00 80.25 97 TRP A C 1
ATOM 817 O O . TRP A 1 97 ? 4.209 2.750 -5.343 1.00 80.25 97 TRP A O 1
ATOM 827 N N . THR A 1 98 ? 2.980 2.451 -7.189 1.00 79.25 98 THR A N 1
ATOM 828 C CA . THR A 1 98 ? 1.797 3.185 -6.701 1.00 79.25 98 THR A CA 1
ATOM 829 C C . THR A 1 98 ? 0.856 2.326 -5.852 1.00 79.25 98 THR A C 1
ATOM 831 O O . THR A 1 98 ? 0.163 2.845 -4.978 1.00 79.25 98 THR A O 1
ATOM 834 N N . THR A 1 99 ? 0.818 1.006 -6.044 1.00 85.00 99 THR A N 1
ATOM 835 C CA . THR A 1 99 ? -0.122 0.128 -5.319 1.00 85.00 99 THR A CA 1
ATOM 836 C C . THR A 1 99 ? 0.071 0.121 -3.788 1.00 85.00 99 THR A C 1
ATOM 838 O O . THR A 1 99 ? -0.930 0.247 -3.072 1.00 85.00 99 THR A O 1
ATOM 841 N N . PRO A 1 100 ? 1.304 0.063 -3.236 1.00 81.06 100 PRO A N 1
ATOM 842 C CA . PRO A 1 100 ? 1.549 0.154 -1.789 1.00 81.06 100 PRO A CA 1
ATOM 843 C C . PRO A 1 100 ? 0.950 1.401 -1.129 1.00 81.06 100 PRO A C 1
ATOM 845 O O . PRO A 1 100 ? 0.645 1.410 0.059 1.00 81.06 100 PRO A O 1
ATOM 848 N N . VAL A 1 101 ? 0.745 2.456 -1.909 1.00 76.62 101 VAL A N 1
ATOM 849 C CA . VAL A 1 101 ? 0.243 3.760 -1.470 1.00 76.62 101 VAL A CA 1
ATOM 850 C C . VAL A 1 101 ? -1.244 3.695 -1.195 1.00 76.62 101 VAL A C 1
ATOM 852 O O . VAL A 1 101 ? -1.711 4.107 -0.135 1.00 76.62 101 VAL A O 1
ATOM 855 N N . PHE A 1 102 ? -1.994 3.128 -2.136 1.00 82.62 102 PHE A N 1
ATOM 856 C CA . PHE A 1 102 ? -3.422 2.907 -1.964 1.00 82.62 102 PHE A CA 1
ATOM 857 C C . PHE A 1 102 ? -3.688 1.931 -0.817 1.00 82.62 102 PHE A C 1
ATOM 859 O O . PHE A 1 102 ? -4.583 2.172 -0.006 1.00 82.62 102 PHE A O 1
ATOM 866 N N . LEU A 1 103 ? -2.852 0.894 -0.680 1.00 85.44 103 LEU A N 1
ATOM 867 C CA . LEU A 1 103 ? -2.877 0.008 0.485 1.00 85.44 103 LEU A CA 1
ATOM 868 C C . LEU A 1 103 ? -2.620 0.791 1.781 1.00 85.44 103 LEU A C 1
ATOM 870 O O . LEU A 1 103 ? -3.393 0.679 2.729 1.00 85.44 103 LEU A O 1
ATOM 874 N N . SER A 1 104 ? -1.614 1.664 1.803 1.00 80.50 104 SER A N 1
ATOM 875 C CA . SER A 1 104 ? -1.294 2.520 2.950 1.00 80.50 104 SER A CA 1
ATOM 876 C C . SER A 1 104 ? -2.455 3.423 3.382 1.00 80.50 104 SER A C 1
ATOM 878 O O . SER A 1 104 ? -2.764 3.534 4.578 1.00 80.50 104 SER A O 1
ATOM 880 N N . PHE A 1 105 ? -3.135 4.051 2.421 1.00 82.19 105 PHE A N 1
ATOM 881 C CA . PHE A 1 105 ? -4.328 4.850 2.692 1.00 82.19 105 PHE A CA 1
ATOM 882 C C . PHE A 1 105 ? -5.455 4.002 3.270 1.00 82.19 105 PHE A C 1
ATOM 884 O O . PHE A 1 105 ? -6.050 4.380 4.282 1.00 82.19 105 PHE A O 1
ATOM 891 N N . PHE A 1 106 ? -5.716 2.840 2.671 1.00 85.94 106 PHE A N 1
ATOM 892 C CA . PHE A 1 106 ? -6.768 1.948 3.136 1.00 85.94 106 PHE A CA 1
ATOM 893 C C . PHE A 1 106 ? -6.482 1.421 4.549 1.00 85.94 106 PHE A C 1
ATOM 895 O O . PHE A 1 106 ? -7.369 1.424 5.403 1.00 85.94 106 PHE A O 1
ATOM 902 N N . TRP A 1 107 ? -5.228 1.080 4.854 1.00 86.00 107 TRP A N 1
ATOM 903 C CA . TRP A 1 107 ? -4.823 0.691 6.204 1.00 86.00 107 TRP A CA 1
ATOM 904 C C . TRP A 1 107 ? -5.039 1.808 7.224 1.00 86.00 107 TRP A C 1
ATOM 906 O O . TRP A 1 107 ? -5.576 1.592 8.312 1.00 86.00 107 TRP A O 1
ATOM 916 N N . THR A 1 108 ? -4.648 3.029 6.862 1.00 83.81 108 THR A N 1
ATOM 917 C CA . THR A 1 108 ? -4.811 4.198 7.729 1.00 83.81 108 THR A CA 1
ATOM 918 C C . THR A 1 108 ? -6.288 4.472 8.013 1.00 83.81 108 THR A C 1
ATOM 920 O O . THR A 1 108 ? -6.645 4.742 9.160 1.00 83.81 108 THR A O 1
ATOM 923 N N . TYR A 1 109 ? -7.155 4.313 7.011 1.00 83.88 109 TYR A N 1
ATOM 924 C CA . TYR A 1 109 ? -8.604 4.391 7.185 1.00 83.88 109 TYR A CA 1
ATOM 925 C C . TYR A 1 109 ? -9.127 3.355 8.194 1.00 83.88 109 TYR A C 1
ATOM 927 O O . TYR A 1 109 ? -9.877 3.719 9.100 1.00 83.88 109 TYR A O 1
ATOM 935 N N . ILE A 1 110 ? -8.686 2.093 8.102 1.00 83.75 110 ILE A N 1
ATOM 936 C CA . ILE A 1 110 ? -9.076 1.025 9.042 1.00 83.75 110 ILE A CA 1
ATOM 937 C C . ILE A 1 110 ? -8.632 1.359 10.472 1.00 83.75 110 ILE A C 1
ATOM 939 O O . ILE A 1 110 ? -9.393 1.205 11.425 1.00 83.75 110 ILE A O 1
ATOM 943 N N . LEU A 1 111 ? -7.405 1.850 10.650 1.00 81.69 111 LEU A N 1
ATOM 944 C CA . LEU A 1 111 ? -6.920 2.248 11.973 1.00 81.69 111 LEU A CA 1
ATOM 945 C C . LEU A 1 111 ? -7.739 3.398 12.571 1.00 81.69 111 LEU A C 1
ATOM 947 O O . LEU A 1 111 ? -8.009 3.415 13.773 1.00 81.69 111 LEU A O 1
ATOM 951 N N . GLU A 1 112 ? -8.136 4.366 11.748 1.00 81.62 112 GLU A N 1
ATOM 952 C CA . GLU A 1 112 ? -8.965 5.488 12.186 1.00 81.62 112 GLU A CA 1
ATOM 953 C C . GLU A 1 112 ? -10.398 5.069 12.506 1.00 81.62 112 GLU A C 1
ATOM 955 O O . GLU A 1 112 ? -10.961 5.571 13.483 1.00 81.62 112 GLU A O 1
ATOM 960 N N . SER A 1 113 ? -10.973 4.132 11.745 1.00 79.25 113 SER A N 1
ATOM 961 C CA . SER A 1 113 ? -12.301 3.591 12.040 1.00 79.25 113 SER A CA 1
ATOM 962 C C . SER A 1 113 ? -12.311 2.833 13.366 1.00 79.25 113 SER A C 1
ATOM 964 O O . SER A 1 113 ? -13.233 3.012 14.154 1.00 79.25 113 SER A O 1
ATOM 966 N N . ILE A 1 114 ? -11.257 2.068 13.667 1.00 78.69 114 ILE A N 1
ATOM 967 C CA . ILE A 1 114 ? -11.111 1.372 14.952 1.00 78.69 114 ILE A CA 1
ATOM 968 C C . ILE A 1 114 ? -10.944 2.375 16.102 1.00 78.69 114 ILE A C 1
ATOM 970 O O . ILE A 1 114 ? -11.553 2.201 17.155 1.00 78.69 114 ILE A O 1
ATOM 974 N N . LYS A 1 115 ? -10.148 3.440 15.918 1.00 73.69 115 LYS A N 1
ATOM 975 C CA . LYS A 1 115 ? -9.896 4.437 16.973 1.00 73.69 115 LYS A CA 1
ATOM 976 C C . LYS A 1 115 ? -11.134 5.264 17.327 1.00 73.69 115 LYS A C 1
ATOM 978 O O . LYS A 1 115 ? -11.295 5.612 18.485 1.00 73.69 115 LYS A O 1
ATOM 983 N N . LYS A 1 116 ? -11.990 5.601 16.356 1.00 61.88 116 LYS A N 1
ATOM 984 C CA . LYS A 1 116 ? -13.234 6.356 16.611 1.00 61.88 116 LYS A CA 1
ATOM 985 C C . LYS A 1 116 ? -14.272 5.574 17.424 1.00 61.88 116 LYS A C 1
ATOM 987 O O . LYS A 1 116 ? -15.234 6.171 17.891 1.00 61.88 116 LYS A O 1
ATOM 992 N N . GLU A 1 117 ? -14.110 4.260 17.548 1.00 54.91 117 GLU A N 1
ATOM 993 C CA . GLU A 1 117 ? -15.047 3.381 18.254 1.00 54.91 117 GLU A CA 1
ATOM 994 C C . GLU A 1 117 ? -14.575 2.942 19.650 1.00 54.91 117 GLU A C 1
ATOM 996 O O . GLU A 1 117 ? -15.324 2.231 20.324 1.00 54.91 117 GLU A O 1
ATOM 1001 N N . LEU A 1 118 ? -13.357 3.327 20.052 1.00 53.16 118 LEU A N 1
ATOM 1002 C CA . LEU A 1 118 ? -12.752 3.103 21.372 1.00 53.16 118 LEU A CA 1
ATOM 1003 C C . LEU A 1 118 ? -12.915 4.349 22.244 1.00 53.16 118 LEU A C 1
ATOM 1005 O O . LEU A 1 118 ? -13.231 4.161 23.437 1.00 53.16 118 LEU A O 1
#

Organism: NCBI:txid2100726

Foldseek 3Di:
DLVVLVVLLVVLVVLLVVCVVPVVSLVVNLVSLVVVVVVLVVVLVVVVVVVVVFDPVLNVLSVVLVVLVVVLVVVCCCCCPVVVCCVVDVVVVSCNSCSSSVSSVSSSVSVVVRVVVD